Protein AF-A0A243GW32-F1 (afdb_monomer)

Solvent-accessible surface area (backbone atoms only — not comparable to full-atom values): 3070 Å² total; per-residue (Å²): 113,68,67,61,53,51,52,53,52,52,49,52,53,52,50,51,51,53,51,52,53,50,48,53,56,49,48,70,67,33,88,57,45,52,58,47,81,41,93,50,89,99,53,42,78,51,72,45,76,61,130

Nearest PDB structures (foldseek):
  2hnk-assembly1_C  TM=9.522E-01  e=2.315E-01  Leptospira interrogans
  2hnk-assembly2_B-2  TM=9.548E-01  e=2.815E-01  Leptospira interrogans
  8c9v-assembly1_A-2  TM=8.562E-01  e=6.164E-01  Desulfuromonas acetoxidans DSM 684
  6nr8-assembly1_5  TM=4.915E-01  e=3.837E+00  Homo sapiens
  2zdi-assembly1_C-2  TM=3.141E-01  e=2.768E+00  Pyrococcus horikoshii

Structure (mmCIF, N/CA/C/O backbone):
data_AF-A0A243GW32-F1
#
_entry.id   AF-A0A243GW32-F1
#
loop_
_atom_site.group_PDB
_atom_site.id
_atom_site.type_symbol
_atom_site.label_atom_id
_atom_site.label_alt_id
_atom_site.label_comp_id
_atom_site.label_asym_id
_atom_site.label_entity_id
_atom_site.label_seq_id
_atom_site.pdbx_PDB_ins_code
_atom_site.Cartn_x
_atom_site.Cartn_y
_atom_site.Cartn_z
_atom_site.occupancy
_atom_site.B_iso_or_equiv
_atom_site.auth_seq_id
_atom_site.auth_comp_id
_atom_site.auth_asym_id
_atom_site.auth_atom_id
_atom_site.pdbx_PDB_model_num
ATOM 1 N N . MET A 1 1 ? 20.826 6.938 -26.287 1.00 79.94 1 MET A N 1
ATOM 2 C CA . MET A 1 1 ? 19.630 7.654 -25.784 1.00 79.94 1 MET A CA 1
ATOM 3 C C . MET A 1 1 ? 18.572 6.699 -25.222 1.00 79.94 1 MET A C 1
ATOM 5 O O . MET A 1 1 ? 18.184 6.872 -24.078 1.00 79.94 1 MET A O 1
ATOM 9 N N . ILE A 1 2 ? 18.178 5.646 -25.952 1.00 87.94 2 ILE A N 1
ATOM 10 C CA . ILE A 1 2 ? 17.163 4.664 -25.504 1.00 87.94 2 ILE A CA 1
ATOM 11 C C . ILE A 1 2 ? 17.553 3.910 -24.217 1.00 87.94 2 ILE A C 1
ATOM 13 O O . ILE A 1 2 ? 16.741 3.795 -23.310 1.00 87.94 2 ILE A O 1
ATOM 17 N N . ILE A 1 3 ? 18.805 3.454 -24.093 1.00 87.62 3 ILE A N 1
ATOM 18 C CA . ILE A 1 3 ? 19.278 2.714 -22.903 1.00 87.62 3 ILE A CA 1
ATOM 19 C C . ILE A 1 3 ? 19.177 3.565 -21.628 1.00 87.62 3 ILE A C 1
ATOM 21 O O . ILE A 1 3 ? 18.725 3.085 -20.596 1.00 87.62 3 ILE A O 1
ATOM 25 N N . PHE A 1 4 ? 19.537 4.847 -21.711 1.00 88.94 4 PHE A N 1
ATOM 26 C CA . PHE A 1 4 ? 19.420 5.777 -20.588 1.00 88.94 4 PHE A CA 1
ATOM 27 C C . PHE A 1 4 ? 17.958 5.970 -20.157 1.00 88.94 4 PHE A C 1
ATOM 29 O O . PHE A 1 4 ? 17.661 5.946 -18.966 1.00 88.94 4 PHE A O 1
ATOM 36 N N . LEU A 1 5 ? 17.037 6.083 -21.121 1.00 88.25 5 LEU A N 1
ATOM 37 C CA . LEU A 1 5 ? 15.602 6.195 -20.851 1.00 88.25 5 LEU A CA 1
ATOM 38 C C . LEU A 1 5 ? 15.039 4.933 -20.176 1.00 88.25 5 LEU A C 1
ATOM 40 O O . LEU A 1 5 ? 14.261 5.039 -19.230 1.00 88.25 5 LEU A O 1
ATOM 44 N N . LEU A 1 6 ? 15.466 3.746 -20.616 1.00 91.81 6 LEU A N 1
ATOM 45 C CA . LEU A 1 6 ? 15.067 2.473 -20.008 1.00 91.81 6 LEU A CA 1
ATOM 46 C C . LEU A 1 6 ? 15.578 2.340 -18.569 1.00 91.81 6 LEU A C 1
ATOM 48 O O . LEU A 1 6 ? 14.821 1.935 -17.689 1.00 91.81 6 LEU A O 1
ATOM 52 N N . ILE A 1 7 ? 16.833 2.722 -18.312 1.00 92.19 7 ILE A N 1
ATOM 53 C CA . ILE A 1 7 ? 17.412 2.723 -1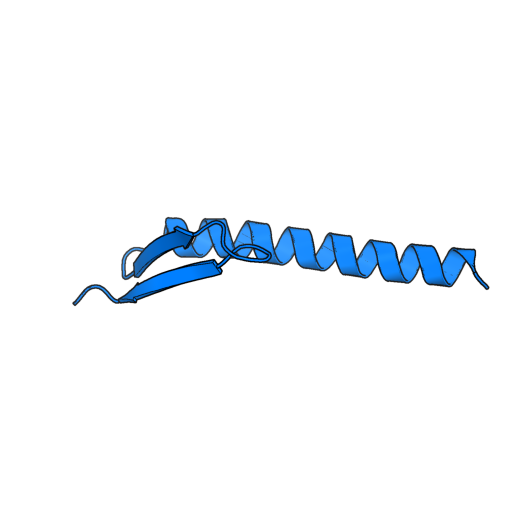6.960 1.00 92.19 7 ILE A CA 1
ATOM 54 C C . ILE A 1 7 ? 16.639 3.684 -16.055 1.00 92.19 7 ILE A C 1
ATOM 56 O O . ILE A 1 7 ? 16.290 3.325 -14.933 1.00 92.19 7 ILE A O 1
ATOM 60 N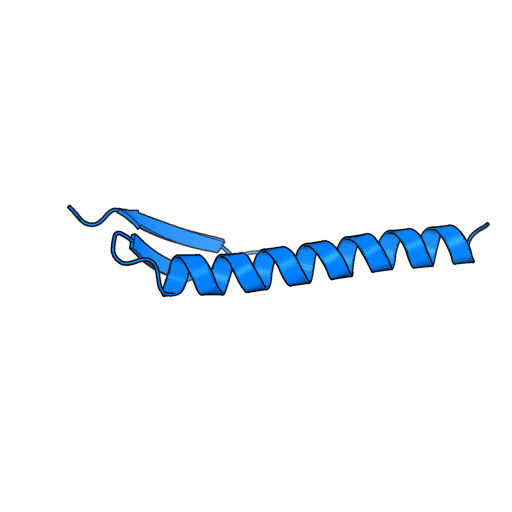 N . PHE A 1 8 ? 16.333 4.885 -16.546 1.00 93.25 8 PHE A N 1
ATOM 61 C CA . PHE A 1 8 ? 15.555 5.868 -15.800 1.00 93.25 8 PHE A CA 1
ATOM 62 C C . PHE A 1 8 ? 14.159 5.338 -15.441 1.00 93.25 8 PHE A C 1
ATOM 64 O O . PHE A 1 8 ? 13.761 5.389 -14.277 1.00 93.25 8 PHE A O 1
ATOM 71 N N . PHE A 1 9 ? 13.451 4.746 -16.405 1.00 94.31 9 PHE A N 1
ATOM 72 C CA . PHE A 1 9 ? 12.137 4.145 -16.180 1.00 94.31 9 PHE A CA 1
ATOM 73 C C . PHE A 1 9 ? 12.188 2.972 -15.188 1.00 94.31 9 PHE A C 1
ATOM 75 O O . PHE A 1 9 ? 11.383 2.901 -14.259 1.00 94.31 9 PHE A O 1
ATOM 82 N N . PHE A 1 10 ? 13.181 2.088 -15.317 1.00 94.00 10 PHE A N 1
ATOM 83 C CA . PHE A 1 10 ? 13.367 0.970 -14.394 1.00 94.00 10 PHE A CA 1
ATOM 84 C C . PHE A 1 10 ? 13.694 1.444 -12.970 1.00 94.00 10 PHE A C 1
ATOM 86 O O . PHE A 1 10 ? 13.180 0.892 -11.995 1.00 94.00 10 PHE A O 1
ATOM 93 N N . CYS A 1 11 ? 14.497 2.502 -12.832 1.00 94.69 11 CYS A N 1
ATOM 94 C CA . CYS A 1 11 ? 14.773 3.124 -11.541 1.00 94.69 11 CYS A CA 1
ATOM 95 C C . CYS A 1 11 ? 13.495 3.650 -10.880 1.00 94.69 11 CYS A C 1
ATOM 97 O O . CYS A 1 11 ? 13.302 3.401 -9.690 1.00 94.69 11 CYS A O 1
ATOM 99 N N . ILE A 1 12 ? 12.609 4.310 -11.634 1.00 95.75 12 ILE A N 1
ATOM 100 C CA . ILE A 1 12 ? 11.326 4.805 -11.112 1.00 95.75 12 ILE A CA 1
ATOM 101 C C . ILE A 1 12 ? 10.468 3.647 -10.599 1.00 95.75 12 ILE A C 1
ATOM 103 O O . ILE A 1 12 ? 10.004 3.697 -9.459 1.00 95.75 12 ILE A O 1
ATOM 107 N N . ILE A 1 13 ? 10.309 2.584 -11.393 1.00 95.12 13 ILE A N 1
ATOM 108 C CA . ILE A 1 13 ? 9.519 1.408 -10.995 1.00 95.12 13 ILE A CA 1
ATOM 109 C C . ILE A 1 13 ? 10.092 0.781 -9.724 1.00 95.12 13 ILE A C 1
ATOM 111 O O . ILE A 1 13 ? 9.355 0.473 -8.785 1.00 95.12 13 ILE A O 1
ATOM 115 N N . ARG A 1 14 ? 11.417 0.621 -9.662 1.00 96.94 14 ARG A N 1
ATOM 116 C CA . ARG A 1 14 ? 12.088 0.029 -8.502 1.00 96.94 14 ARG A CA 1
ATOM 117 C C . ARG A 1 14 ? 11.886 0.870 -7.242 1.00 96.94 14 ARG A C 1
ATOM 119 O O . ARG A 1 14 ? 11.622 0.313 -6.180 1.00 96.94 14 ARG A O 1
ATOM 126 N N . ILE A 1 15 ? 12.005 2.193 -7.354 1.00 97.31 15 ILE A N 1
ATOM 127 C CA . ILE A 1 15 ? 11.783 3.121 -6.238 1.00 97.31 15 ILE A CA 1
ATOM 128 C C . ILE A 1 15 ? 10.336 3.023 -5.757 1.00 97.31 15 ILE A C 1
ATOM 130 O O . ILE A 1 15 ? 10.107 2.824 -4.564 1.00 97.31 15 ILE A O 1
ATOM 134 N N . TRP A 1 16 ? 9.375 3.089 -6.681 1.00 96.94 16 TRP A N 1
ATOM 135 C CA . TRP A 1 16 ? 7.957 2.960 -6.360 1.00 96.94 16 TRP A CA 1
ATOM 136 C C . TRP A 1 16 ? 7.662 1.646 -5.627 1.00 96.94 16 TRP A C 1
ATOM 138 O O . TRP A 1 16 ? 7.048 1.663 -4.561 1.00 96.94 16 TRP A O 1
ATOM 148 N N . PHE A 1 17 ? 8.196 0.523 -6.117 1.00 96.88 17 PHE A N 1
ATOM 149 C CA . PHE A 1 17 ? 8.037 -0.781 -5.474 1.00 96.88 17 PHE A CA 1
ATOM 150 C C . PHE A 1 17 ? 8.573 -0.798 -4.034 1.00 96.88 17 PHE A C 1
ATOM 152 O O . PHE A 1 17 ? 7.909 -1.300 -3.125 1.00 96.88 17 PHE A O 1
ATOM 159 N N . MET A 1 18 ? 9.755 -0.217 -3.792 1.00 97.88 18 MET A N 1
ATOM 160 C CA . MET A 1 18 ? 10.324 -0.138 -2.441 1.00 97.88 18 MET A CA 1
ATOM 161 C C . MET A 1 18 ? 9.467 0.728 -1.508 1.00 97.88 18 MET A C 1
ATOM 163 O O . MET A 1 18 ? 9.236 0.341 -0.359 1.00 97.88 18 MET A O 1
ATOM 167 N N . CYS A 1 19 ? 8.962 1.862 -2.000 1.00 97.50 19 CYS A N 1
ATOM 168 C CA . CYS A 1 19 ? 8.056 2.731 -1.251 1.00 97.50 19 CYS A CA 1
ATOM 169 C C . CYS A 1 19 ? 6.751 2.011 -0.886 1.00 97.50 19 CYS A C 1
ATOM 171 O O . CYS A 1 19 ? 6.367 2.021 0.283 1.00 97.50 19 CYS A O 1
ATOM 173 N N . MET A 1 20 ? 6.107 1.337 -1.844 1.00 96.00 20 MET A N 1
ATOM 174 C CA . MET A 1 20 ? 4.840 0.632 -1.609 1.00 96.00 20 MET A CA 1
ATOM 175 C C . MET A 1 20 ? 5.005 -0.558 -0.664 1.00 96.00 20 MET A C 1
ATOM 177 O O . MET A 1 20 ? 4.178 -0.762 0.227 1.00 96.00 20 MET A O 1
ATOM 181 N N . LYS A 1 21 ? 6.113 -1.300 -0.779 1.00 96.69 21 LYS A N 1
ATOM 182 C CA . LYS A 1 21 ? 6.443 -2.364 0.177 1.00 96.69 21 LYS A CA 1
ATOM 183 C C . LYS A 1 21 ? 6.570 -1.805 1.594 1.00 96.69 21 LYS A C 1
ATOM 185 O O . LYS A 1 21 ? 5.971 -2.348 2.522 1.00 96.69 21 LYS A O 1
ATOM 190 N N . LYS A 1 22 ? 7.306 -0.700 1.760 1.00 97.94 22 LYS A N 1
ATOM 191 C CA . LYS A 1 22 ? 7.497 -0.096 3.081 1.00 97.94 22 LYS A CA 1
ATOM 192 C C . LYS A 1 22 ? 6.199 0.470 3.648 1.00 97.94 22 LYS A C 1
ATOM 194 O O . LYS A 1 22 ? 5.941 0.322 4.838 1.00 97.94 22 LYS A O 1
ATOM 199 N N . PHE A 1 23 ? 5.380 1.081 2.801 1.00 96.69 23 PHE A N 1
ATOM 200 C CA . PHE A 1 23 ? 4.056 1.563 3.171 1.00 96.69 23 PHE A CA 1
ATOM 201 C C . PHE A 1 23 ? 3.178 0.427 3.713 1.00 96.69 23 PHE A C 1
ATOM 203 O O . PHE A 1 23 ? 2.644 0.552 4.813 1.00 96.69 23 PHE A O 1
ATOM 210 N N . ASN A 1 24 ? 3.102 -0.706 3.007 1.00 96.19 24 ASN A N 1
ATOM 211 C CA . ASN A 1 24 ? 2.309 -1.857 3.445 1.00 96.19 24 ASN A CA 1
ATOM 212 C C . ASN A 1 24 ? 2.794 -2.414 4.796 1.00 96.19 24 ASN A C 1
ATOM 214 O O . ASN A 1 24 ? 1.969 -2.701 5.661 1.00 96.19 24 ASN A O 1
ATOM 218 N N . GLU A 1 25 ? 4.112 -2.502 5.016 1.00 96.81 25 GLU A N 1
ATOM 219 C CA . GLU A 1 25 ? 4.679 -2.886 6.320 1.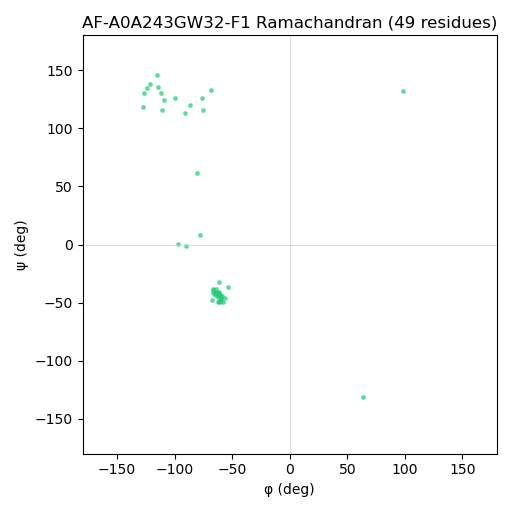00 96.81 25 GLU A CA 1
ATOM 220 C C . GLU A 1 25 ? 4.281 -1.913 7.439 1.00 96.81 25 GLU A C 1
ATOM 222 O O . GLU 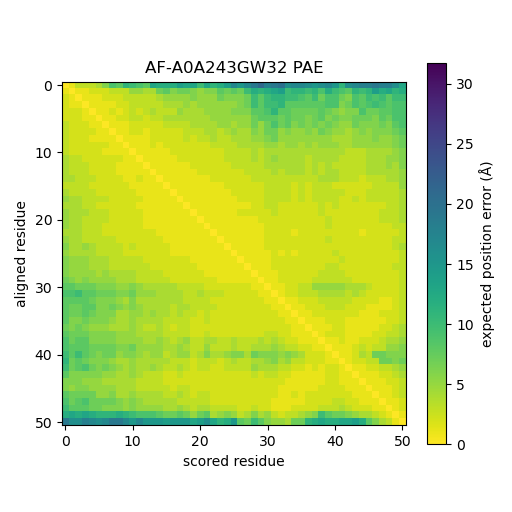A 1 25 ? 3.954 -2.341 8.546 1.00 96.81 25 GLU A O 1
ATOM 227 N N . VAL A 1 26 ? 4.320 -0.604 7.178 1.00 96.94 26 VAL A N 1
ATOM 228 C CA . VAL A 1 26 ? 4.001 0.417 8.186 1.00 96.94 26 VAL A CA 1
ATOM 229 C C . VAL A 1 26 ? 2.524 0.369 8.556 1.00 96.94 26 VAL A C 1
ATOM 231 O O . VAL A 1 26 ? 2.202 0.344 9.740 1.00 96.94 26 VAL A O 1
ATOM 234 N N . VAL A 1 27 ? 1.634 0.328 7.565 1.00 96.06 27 VAL A N 1
ATOM 235 C CA . VAL A 1 27 ? 0.184 0.347 7.794 1.00 96.06 27 VAL A CA 1
ATOM 236 C C . VAL A 1 27 ? -0.271 -0.936 8.499 1.00 96.06 27 VAL A C 1
ATOM 238 O O . VAL A 1 27 ? -1.018 -0.841 9.471 1.00 96.06 27 VAL A O 1
ATOM 241 N N . ALA A 1 28 ? 0.258 -2.103 8.113 1.00 94.88 28 ALA A N 1
ATOM 242 C CA . ALA A 1 28 ? -0.068 -3.381 8.755 1.00 94.88 28 ALA A CA 1
ATOM 243 C C . ALA A 1 28 ? 0.311 -3.436 10.247 1.00 94.88 28 ALA A C 1
ATOM 245 O O . ALA A 1 28 ? -0.376 -4.084 11.033 1.00 94.88 28 ALA A O 1
ATOM 246 N N . ASN A 1 29 ? 1.388 -2.749 10.643 1.00 96.00 29 ASN A N 1
ATOM 247 C CA . ASN A 1 29 ? 1.872 -2.723 12.028 1.00 96.00 29 ASN A CA 1
ATOM 248 C C . ASN A 1 29 ? 1.397 -1.492 12.821 1.00 96.00 29 ASN A C 1
ATOM 250 O O . ASN A 1 29 ? 1.767 -1.318 13.984 1.00 96.00 29 ASN A O 1
ATOM 254 N N . HIS A 1 30 ? 0.611 -0.601 12.216 1.00 96.31 30 HIS A N 1
ATOM 255 C CA . HIS A 1 30 ? 0.258 0.661 12.849 1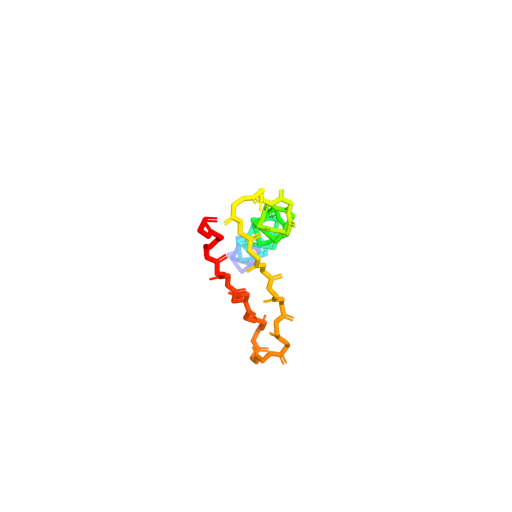.00 96.31 30 HIS A CA 1
ATOM 256 C C . HIS A 1 30 ? -0.800 0.460 13.944 1.00 96.31 30 HIS A C 1
ATOM 258 O O . HIS A 1 30 ? -1.953 0.138 13.670 1.00 96.31 30 HIS A O 1
ATOM 264 N N . LEU A 1 31 ? -0.441 0.743 15.201 1.00 94.88 31 LEU A N 1
ATOM 265 C CA . LEU A 1 31 ? -1.266 0.460 16.389 1.00 94.88 31 LEU A CA 1
ATOM 266 C C . LEU A 1 31 ? -2.695 1.027 16.321 1.00 94.88 31 LEU A C 1
ATOM 268 O O . LEU A 1 31 ? -3.641 0.389 16.784 1.00 94.88 31 LEU A O 1
ATOM 272 N N . ARG A 1 32 ? -2.856 2.216 15.725 1.00 95.56 32 ARG A N 1
ATOM 273 C CA . ARG A 1 32 ? -4.139 2.941 15.635 1.00 95.56 32 ARG A CA 1
ATOM 274 C C . ARG A 1 32 ? -4.960 2.617 14.386 1.00 95.56 32 ARG A C 1
ATOM 276 O O . ARG A 1 32 ? -6.023 3.208 14.210 1.00 95.56 32 ARG A O 1
ATOM 283 N N . LEU A 1 33 ? -4.463 1.761 13.496 1.00 96.31 33 LEU A N 1
ATOM 284 C CA . LEU A 1 33 ? -5.145 1.420 12.251 1.00 96.31 33 LEU A CA 1
ATOM 285 C C . LEU A 1 33 ? -5.537 -0.056 12.249 1.00 96.31 33 LEU A C 1
ATOM 287 O O . LEU A 1 33 ? -4.844 -0.911 12.796 1.00 96.31 33 LEU A O 1
ATOM 291 N N . GLU A 1 34 ? -6.671 -0.339 11.627 1.00 94.88 34 GLU A N 1
ATOM 292 C CA . GLU A 1 34 ? -7.014 -1.663 11.116 1.00 94.88 34 GLU A CA 1
ATOM 293 C C . GLU A 1 34 ? -6.986 -1.558 9.603 1.00 94.88 34 GLU A C 1
ATOM 295 O O . GLU A 1 34 ? -7.754 -0.791 9.021 1.00 94.88 34 GLU A O 1
ATOM 300 N N . SER A 1 35 ? -6.067 -2.280 8.973 1.00 96.50 35 SER A N 1
ATOM 301 C CA . SER A 1 35 ? -5.845 -2.206 7.535 1.00 96.50 35 SER A CA 1
ATOM 302 C C . SER A 1 35 ? -6.027 -3.558 6.874 1.00 96.50 35 SER A C 1
ATOM 304 O O . SER A 1 35 ? -5.532 -4.566 7.377 1.00 96.50 35 SER A O 1
ATOM 306 N N . VAL A 1 36 ? -6.680 -3.560 5.716 1.00 95.56 36 VAL A N 1
ATOM 307 C CA . VAL A 1 36 ? -6.876 -4.740 4.874 1.00 95.56 36 VAL A CA 1
ATOM 308 C C . VAL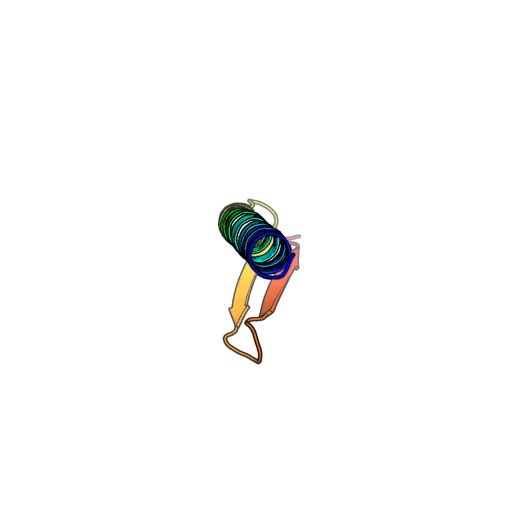 A 1 36 ? -6.398 -4.420 3.465 1.00 95.56 36 VAL A C 1
ATOM 310 O O . VAL A 1 36 ? -6.775 -3.398 2.887 1.00 95.56 36 VAL A O 1
ATOM 313 N N . LEU A 1 37 ? -5.568 -5.304 2.913 1.00 96.00 37 LEU A N 1
ATOM 314 C CA . LEU A 1 37 ? -5.192 -5.270 1.506 1.00 96.00 37 LEU A CA 1
ATOM 315 C C . LEU A 1 37 ? -6.234 -6.043 0.698 1.00 96.00 37 LEU A C 1
ATOM 317 O O . LEU A 1 37 ? -6.441 -7.235 0.920 1.00 96.00 37 LEU A O 1
ATOM 321 N N . ILE A 1 38 ? -6.878 -5.361 -0.241 1.00 96.94 38 ILE A N 1
ATOM 322 C CA . ILE A 1 38 ? -7.917 -5.924 -1.096 1.00 96.94 38 ILE A CA 1
ATOM 323 C C . ILE A 1 38 ? -7.344 -6.041 -2.519 1.00 96.94 38 ILE A C 1
ATOM 325 O O . ILE A 1 38 ? -6.886 -5.032 -3.064 1.00 96.94 38 ILE A O 1
ATOM 329 N N . PRO A 1 39 ? -7.351 -7.234 -3.146 1.00 95.19 39 PRO A N 1
ATOM 330 C CA . PRO A 1 39 ? -6.759 -7.456 -4.467 1.00 95.19 39 PRO A CA 1
ATOM 331 C C . PRO A 1 39 ? -7.699 -6.987 -5.592 1.00 95.19 39 PRO A C 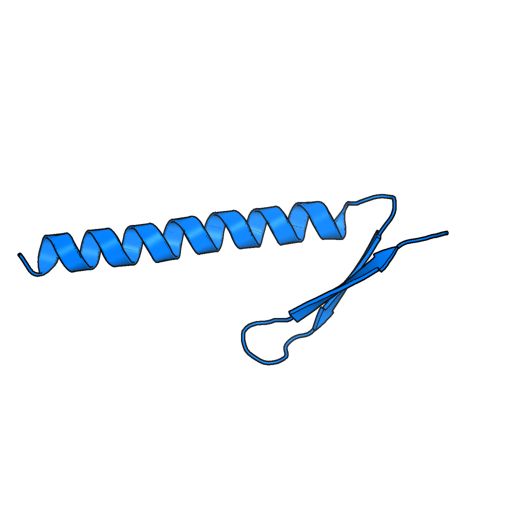1
ATOM 333 O O . PRO A 1 39 ? -8.160 -7.777 -6.411 1.00 95.19 39 PRO A O 1
ATOM 336 N N . ILE A 1 40 ? -8.018 -5.691 -5.607 1.00 96.81 40 ILE A N 1
ATOM 337 C CA . ILE A 1 40 ? -8.801 -5.032 -6.659 1.00 96.81 40 ILE A CA 1
ATOM 338 C C . ILE A 1 40 ? -7.881 -4.072 -7.419 1.00 96.81 40 ILE A C 1
ATOM 340 O O . ILE A 1 40 ? -7.194 -3.258 -6.802 1.00 96.81 40 ILE A O 1
ATOM 344 N N . GLY A 1 41 ? -7.885 -4.150 -8.754 1.00 94.00 41 GLY A N 1
ATOM 345 C CA . GLY A 1 41 ? -7.002 -3.346 -9.605 1.00 94.00 41 GLY A CA 1
ATOM 346 C C . GLY A 1 41 ? -5.529 -3.679 -9.360 1.00 94.00 41 GLY A C 1
ATOM 347 O O . GLY A 1 41 ? -5.161 -4.847 -9.303 1.00 94.00 41 GLY A O 1
ATOM 348 N N . ASP A 1 42 ? -4.706 -2.649 -9.166 1.00 91.88 42 ASP A N 1
ATOM 349 C CA . ASP A 1 42 ? -3.283 -2.771 -8.798 1.00 91.88 42 ASP A CA 1
ATOM 350 C C . ASP A 1 42 ? -3.069 -3.098 -7.297 1.00 91.88 42 ASP A C 1
ATOM 352 O O . ASP A 1 42 ? -1.954 -3.093 -6.782 1.00 91.88 42 ASP A O 1
ATOM 356 N N . GLY A 1 43 ? -4.158 -3.387 -6.574 1.00 94.19 43 GLY A N 1
ATOM 357 C CA . GLY A 1 43 ? -4.189 -3.568 -5.126 1.00 94.19 43 GLY A CA 1
ATOM 358 C C . GLY A 1 43 ? -4.654 -2.301 -4.410 1.00 94.19 43 GLY A C 1
ATOM 359 O O . GLY A 1 43 ? -4.183 -1.197 -4.676 1.00 94.19 43 GLY A O 1
ATOM 360 N N . MET A 1 44 ? -5.591 -2.453 -3.473 1.00 95.69 44 MET A N 1
ATOM 361 C CA . MET A 1 44 ? -6.149 -1.342 -2.705 1.00 95.69 44 MET A CA 1
ATOM 362 C C . MET A 1 44 ? -6.049 -1.627 -1.209 1.00 95.69 44 MET A C 1
ATOM 364 O O . MET A 1 44 ? -6.644 -2.578 -0.705 1.00 95.69 44 MET A O 1
ATOM 368 N N . THR A 1 45 ? -5.319 -0.782 -0.483 1.00 96.69 45 THR A N 1
ATOM 369 C CA . THR A 1 45 ? -5.228 -0.857 0.980 1.00 96.69 45 THR A CA 1
ATOM 370 C C . THR A 1 45 ? -6.311 0.015 1.600 1.00 96.69 45 THR A C 1
ATOM 372 O O . THR A 1 45 ? -6.265 1.241 1.498 1.00 96.69 45 THR A O 1
ATOM 375 N N . VAL A 1 46 ? -7.276 -0.602 2.277 1.00 95.88 46 VAL A N 1
ATOM 376 C CA . VAL A 1 46 ? -8.314 0.111 3.033 1.00 95.88 46 VAL A CA 1
ATOM 377 C C . VAL A 1 46 ? -7.920 0.114 4.501 1.00 95.88 46 VAL A C 1
ATOM 379 O O . VAL A 1 46 ? -7.659 -0.941 5.072 1.00 95.88 46 VAL A O 1
ATOM 382 N N . SER A 1 47 ? -7.865 1.299 5.111 1.00 96.50 47 SER A N 1
ATOM 383 C CA . SER A 1 47 ? -7.499 1.465 6.521 1.00 96.50 47 SER A CA 1
ATOM 384 C C . SER A 1 47 ? -8.581 2.213 7.285 1.00 96.50 47 SER A C 1
ATOM 386 O O . SER A 1 47 ? -9.074 3.244 6.829 1.00 96.50 47 SER A O 1
ATOM 388 N N . LYS A 1 48 ? -8.921 1.716 8.472 1.00 95.69 48 LYS A N 1
ATOM 389 C CA . LYS A 1 48 ? -9.854 2.341 9.409 1.00 95.69 48 LYS A CA 1
ATOM 390 C C . LYS A 1 48 ? -9.113 2.749 10.677 1.00 95.69 48 LYS A C 1
ATOM 392 O O . LYS A 1 48 ? -8.322 1.980 11.215 1.00 95.69 48 LYS A O 1
ATOM 397 N N . VAL A 1 49 ? -9.382 3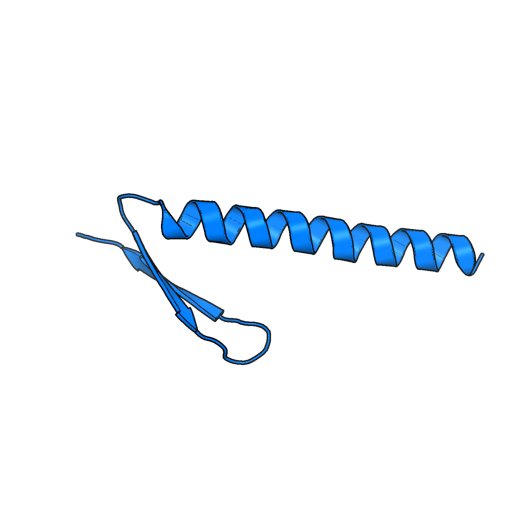.956 11.169 1.00 96.19 49 VAL A N 1
ATOM 398 C CA . VAL A 1 49 ? -8.839 4.433 12.447 1.00 96.19 49 VAL A CA 1
ATOM 399 C C . VAL A 1 49 ? -9.598 3.769 13.594 1.00 96.19 49 VAL A C 1
ATOM 401 O O . VAL A 1 49 ? -10.829 3.842 13.651 1.00 96.19 49 VAL A O 1
ATOM 404 N N . LYS A 1 50 ? -8.862 3.127 14.503 1.00 89.62 50 LYS A N 1
ATOM 405 C CA . LYS A 1 50 ? -9.397 2.631 15.774 1.00 89.62 50 LYS A CA 1
ATOM 406 C C . LYS A 1 50 ? -9.763 3.833 16.652 1.00 89.62 50 LYS A C 1
ATOM 408 O O . LYS A 1 50 ? -8.983 4.785 16.726 1.00 89.62 50 LYS A O 1
ATOM 413 N N . LYS A 1 51 ? -10.954 3.802 17.254 1.00 79.56 51 LYS A N 1
ATOM 414 C CA . LYS A 1 51 ? -11.346 4.771 18.289 1.00 79.56 51 LYS A CA 1
ATOM 415 C C . LYS A 1 51 ? -10.589 4.500 19.580 1.00 79.56 51 LYS A C 1
ATOM 417 O O . LYS A 1 51 ? -10.354 3.305 19.858 1.00 79.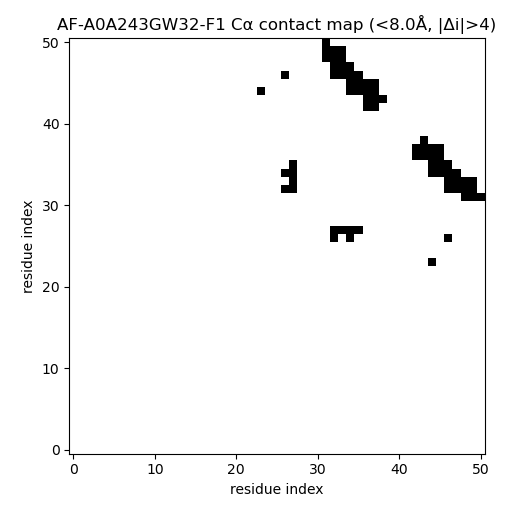56 51 LYS A O 1
#

InterPro domains:
  IPR029063 S-adenosyl-L-methionine-dependent methyltransferase superfamily [G3DSA:3.40.50.150] (14-51)

Organism: Bacillus thuringiensis subsp. finitimus (NCBI:txid29337)

Secondary structure (DSSP, 8-state):
-HHHHHHHHHHHHHHHHHHHHHHHHHHHT-TTEEEEEE-STT-EEEEEE--

Sequence (51 aa):
MIIFLLIFFFCIIRIWFMCMKKFNEVVANHLRLESVLIPIGDGMTVSKVKK

Mean predicted aligned error: 3.64 Å

Foldseek 3Di:
DVVVVVVVVVVVVVVVVVVVVVVVVCQVPPPQWDWDWDPDDVIDIDIDGHD

pLDDT: mean 94.36, std 3.9, range [79.56, 97.94]

Radius of gyration: 15.48 Å; Cα contacts (8 Å, |Δi|>4): 35; chains: 1; bounding box: 31×15×44 Å